Protein AF-A0A944XQY4-F1 (afdb_monomer_lite)

pLDDT: mean 83.25, std 19.81, range [34.06, 98.38]

Secondary structure (DSSP, 8-state):
----GGG----S-HHHHHHHHHHHHHHHHTS-HHHHHHHHHHHTS---HHHHHHHTT--HHHHHHHHHHHHHHHHH-

Radius of gyration: 13.88 Å; chains: 1; bounding box: 33×27×33 Å

Foldseek 3Di:
DDPPPVPPPDDDDPVVVVVLVVLLVVLLVPDDPLLNVLCCCCPVVVDDLVVVCVVVVHDSVVSVVSPVVSVVVSVVD

Structure (mmCIF, N/CA/C/O backbone):
data_AF-A0A944XQY4-F1
#
_entry.id   AF-A0A944XQY4-F1
#
loop_
_atom_site.group_PDB
_atom_site.id
_atom_site.type_symbol
_atom_site.label_atom_id
_atom_site.label_alt_id
_atom_site.label_comp_id
_atom_site.label_asym_id
_atom_site.label_entity_id
_atom_site.label_seq_id
_atom_site.pdbx_PDB_ins_code
_atom_site.Cartn_x
_atom_site.Cartn_y
_atom_site.Cartn_z
_atom_site.occupancy
_atom_site.B_iso_or_equiv
_atom_site.auth_seq_id
_atom_site.auth_comp_id
_atom_site.auth_asym_id
_atom_site.auth_atom_id
_atom_site.pdbx_PDB_model_num
ATOM 1 N N . MET A 1 1 ? -2.500 15.823 2.000 1.00 35.09 1 MET A N 1
ATOM 2 C CA . MET A 1 1 ? -1.080 16.161 1.766 1.00 35.09 1 MET A CA 1
ATOM 3 C C . MET A 1 1 ? -0.607 15.176 0.711 1.00 35.09 1 MET A C 1
ATOM 5 O O . MET A 1 1 ? -0.232 14.064 1.049 1.00 35.09 1 MET A O 1
ATOM 9 N N . A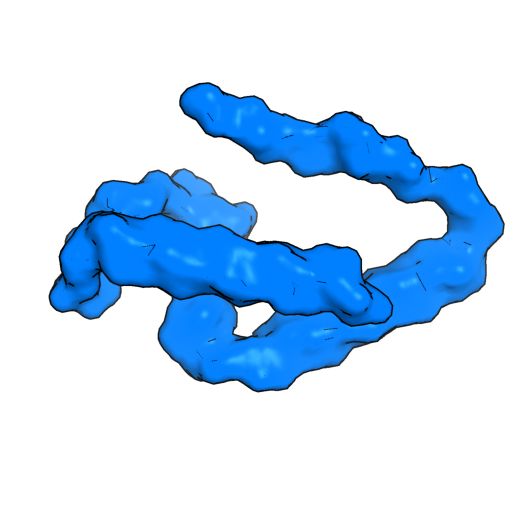SN A 1 2 ? -0.825 15.512 -0.561 1.00 34.06 2 ASN A N 1
ATOM 10 C CA . ASN A 1 2 ? -0.590 14.592 -1.672 1.00 34.06 2 ASN A CA 1
ATOM 11 C C . ASN A 1 2 ? 0.911 14.564 -1.932 1.00 34.06 2 ASN A C 1
ATOM 13 O O . ASN A 1 2 ? 1.462 15.550 -2.414 1.00 34.06 2 ASN A O 1
ATOM 17 N N . ALA A 1 3 ? 1.569 13.468 -1.561 1.00 36.53 3 ALA A N 1
ATOM 18 C CA . ALA A 1 3 ? 2.914 13.193 -2.032 1.00 36.53 3 ALA A CA 1
ATOM 19 C C . ALA A 1 3 ? 2.810 12.934 -3.540 1.00 36.53 3 ALA A C 1
ATOM 21 O O . ALA A 1 3 ? 2.417 11.857 -3.985 1.00 36.53 3 ALA A O 1
ATOM 22 N N . THR A 1 4 ? 3.041 13.981 -4.324 1.00 42.38 4 THR A N 1
ATOM 23 C CA . THR A 1 4 ? 3.015 13.927 -5.779 1.00 42.38 4 THR A CA 1
ATOM 24 C C . THR A 1 4 ? 4.232 13.127 -6.237 1.00 42.38 4 THR A C 1
ATOM 26 O O . THR A 1 4 ? 5.363 13.576 -6.098 1.00 42.38 4 THR A O 1
ATOM 29 N N . ILE A 1 5 ? 4.004 11.952 -6.828 1.00 47.97 5 ILE A N 1
ATOM 30 C CA . ILE A 1 5 ? 5.034 11.108 -7.471 1.00 47.97 5 ILE A CA 1
ATOM 31 C C . ILE A 1 5 ? 5.788 11.851 -8.602 1.00 47.97 5 ILE A C 1
ATOM 33 O O . ILE A 1 5 ? 6.840 11.407 -9.054 1.00 47.97 5 ILE A O 1
ATOM 37 N N . ALA A 1 6 ? 5.309 13.032 -9.008 1.00 43.88 6 ALA A N 1
ATOM 38 C CA . ALA A 1 6 ? 5.931 13.898 -10.009 1.00 43.88 6 ALA A CA 1
ATOM 39 C C . ALA A 1 6 ? 7.334 14.426 -9.638 1.00 43.88 6 ALA A C 1
ATOM 41 O O . ALA A 1 6 ? 8.027 14.914 -10.528 1.00 43.88 6 ALA A O 1
ATOM 42 N N . ASP A 1 7 ? 7.772 14.310 -8.379 1.00 44.75 7 ASP A N 1
ATOM 43 C CA . ASP A 1 7 ? 9.095 14.786 -7.946 1.00 44.75 7 ASP A CA 1
ATOM 44 C C . ASP A 1 7 ? 10.229 13.762 -8.156 1.00 44.75 7 ASP A C 1
ATOM 46 O O . ASP A 1 7 ? 11.407 14.095 -8.003 1.00 44.75 7 ASP A O 1
ATOM 50 N N . LEU A 1 8 ? 9.920 12.522 -8.554 1.00 46.66 8 LEU A N 1
ATOM 51 C CA . LEU A 1 8 ? 10.932 11.515 -8.883 1.00 46.66 8 LEU A CA 1
ATOM 52 C C . LEU A 1 8 ? 11.415 11.723 -10.327 1.00 46.66 8 LEU A C 1
ATOM 54 O O . LEU A 1 8 ? 10.993 11.040 -11.259 1.00 46.66 8 LEU A O 1
ATOM 58 N N . TYR A 1 9 ? 12.298 12.708 -10.513 1.00 47.16 9 TYR A N 1
ATOM 59 C CA . TYR A 1 9 ? 13.087 12.925 -11.731 1.00 47.16 9 TYR A CA 1
ATOM 60 C C . TYR A 1 9 ? 13.860 11.642 -12.106 1.00 47.16 9 TYR A C 1
ATOM 62 O O . TYR A 1 9 ? 14.995 11.440 -11.681 1.00 47.16 9 TYR A O 1
ATOM 70 N N . ILE A 1 10 ? 13.259 10.772 -12.922 1.00 50.03 10 ILE A N 1
ATOM 71 C CA . ILE A 1 10 ? 13.928 9.596 -13.494 1.00 50.03 10 ILE A CA 1
ATOM 72 C C . ILE A 1 10 ? 14.209 9.865 -14.970 1.00 50.03 10 ILE A C 1
ATOM 74 O O . ILE A 1 10 ? 13.353 9.662 -15.840 1.00 50.03 10 ILE A O 1
ATOM 78 N N . SER A 1 11 ? 15.434 10.318 -15.236 1.00 50.81 11 SER A N 1
ATOM 79 C CA . SER A 1 11 ? 16.048 10.258 -16.561 1.00 50.81 11 SER A CA 1
ATOM 80 C C . SER A 1 11 ? 17.547 9.980 -16.436 1.00 50.81 11 SER A C 1
ATOM 82 O O . SER A 1 11 ? 18.329 10.893 -16.170 1.00 50.81 11 SER A O 1
ATOM 84 N N . PRO A 1 12 ? 17.945 8.727 -16.667 1.00 51.88 12 PRO A N 1
ATOM 85 C CA . PRO A 1 12 ? 19.117 8.427 -17.483 1.00 51.88 12 PRO A CA 1
ATOM 86 C C . PRO A 1 12 ? 18.754 7.349 -18.528 1.00 51.88 12 PRO A C 1
ATOM 88 O O . PRO A 1 12 ? 17.703 6.730 -18.420 1.00 51.88 12 PRO A O 1
ATOM 91 N N . GLU A 1 13 ? 19.548 7.206 -19.589 1.00 55.50 13 GLU A N 1
ATOM 92 C CA . GLU A 1 13 ? 19.450 6.204 -20.673 1.00 55.50 13 GLU A CA 1
ATOM 93 C C . GLU A 1 13 ? 18.372 5.102 -20.539 1.00 55.50 13 GLU A C 1
ATOM 95 O O . GLU A 1 13 ? 18.409 4.275 -19.631 1.00 55.50 13 GLU A O 1
ATOM 100 N N . ASN A 1 14 ? 17.441 5.049 -21.501 1.00 55.81 14 ASN A N 1
ATOM 101 C CA . ASN A 1 14 ? 16.236 4.203 -21.501 1.00 55.81 14 ASN A CA 1
ATOM 102 C C . ASN A 1 14 ? 16.435 2.728 -21.079 1.00 55.81 14 ASN A C 1
ATOM 104 O O . ASN A 1 14 ? 15.491 2.147 -20.560 1.00 55.81 14 ASN A O 1
ATOM 108 N N . MET A 1 15 ? 17.628 2.145 -21.245 1.00 52.16 15 MET A N 1
ATOM 109 C CA . MET A 1 15 ? 17.938 0.767 -20.836 1.00 52.16 15 MET A CA 1
ATOM 110 C C . MET A 1 15 ? 17.979 0.563 -19.312 1.00 52.16 15 MET A C 1
ATOM 112 O O . MET A 1 15 ? 17.511 -0.462 -18.830 1.00 52.16 15 MET A O 1
ATOM 116 N N . GLU A 1 16 ? 18.507 1.514 -18.532 1.00 65.81 16 GLU A N 1
ATOM 117 C CA . GLU A 1 16 ? 18.517 1.389 -17.061 1.00 65.81 16 GLU A CA 1
ATOM 118 C C . GLU A 1 16 ? 17.114 1.569 -16.481 1.00 65.81 16 GLU A C 1
ATOM 120 O O . GLU A 1 16 ? 16.732 0.899 -15.523 1.00 65.81 16 GLU A O 1
ATOM 125 N N . LYS A 1 17 ? 16.321 2.446 -17.102 1.00 65.25 17 LYS A N 1
ATOM 126 C CA . LYS A 1 17 ? 14.930 2.680 -16.721 1.00 65.25 17 LYS A CA 1
ATOM 127 C C . LYS A 1 17 ? 14.037 1.481 -17.033 1.00 65.25 17 LYS A C 1
ATOM 129 O O . LYS A 1 17 ? 13.173 1.170 -16.225 1.00 65.25 17 LYS A O 1
ATOM 134 N N . GLU A 1 18 ? 14.232 0.836 -18.181 1.00 67.81 18 GLU A N 1
ATOM 135 C CA . GLU A 1 18 ? 13.494 -0.373 -18.569 1.00 67.81 18 GLU A CA 1
ATOM 136 C C . GLU A 1 18 ? 13.813 -1.525 -17.605 1.00 67.81 18 GLU A C 1
ATOM 138 O O . GLU A 1 18 ? 12.895 -2.073 -17.007 1.00 67.81 18 GLU A O 1
ATOM 143 N N . ASN A 1 19 ? 15.095 -1.743 -17.286 1.00 78.75 19 ASN A N 1
ATOM 144 C CA . ASN A 1 19 ? 15.501 -2.717 -16.266 1.00 78.75 19 ASN A CA 1
ATOM 145 C C . ASN A 1 19 ? 14.908 -2.418 -14.878 1.00 78.75 19 ASN A C 1
ATOM 147 O O . ASN A 1 19 ? 14.505 -3.328 -14.163 1.00 78.75 19 ASN A O 1
ATOM 151 N N . TRP A 1 20 ? 14.857 -1.147 -14.470 1.00 80.88 20 TRP A N 1
ATOM 152 C CA . TRP A 1 20 ? 14.269 -0.768 -13.183 1.00 80.88 20 TRP A CA 1
ATOM 153 C C . TRP A 1 20 ? 12.748 -0.966 -13.153 1.00 80.88 20 TRP A C 1
ATOM 155 O O . TRP A 1 20 ? 12.209 -1.410 -12.141 1.00 80.88 20 TRP A O 1
ATOM 165 N N . LEU A 1 21 ? 12.052 -0.672 -14.256 1.00 81.81 21 LEU A N 1
ATOM 166 C CA . LEU A 1 21 ? 10.619 -0.939 -14.381 1.00 81.81 21 LEU A CA 1
ATOM 167 C C . LEU A 1 21 ? 10.323 -2.439 -14.336 1.00 81.81 21 LEU A C 1
ATOM 169 O O . LEU A 1 21 ? 9.355 -2.824 -13.686 1.00 81.81 21 LEU A O 1
ATOM 173 N N . ASP A 1 22 ? 11.167 -3.264 -14.954 1.00 85.44 22 ASP A N 1
ATOM 174 C CA . ASP A 1 22 ? 11.054 -4.721 -14.893 1.00 85.44 22 ASP A CA 1
ATOM 175 C C . ASP A 1 22 ? 11.263 -5.231 -13.457 1.00 85.44 22 ASP A C 1
ATOM 177 O O . ASP A 1 22 ? 10.411 -5.946 -12.933 1.00 85.44 22 ASP A O 1
ATOM 181 N N . CYS A 1 23 ? 12.313 -4.775 -12.760 1.00 84.81 23 CYS A N 1
ATOM 182 C CA . CYS A 1 23 ? 12.536 -5.102 -11.344 1.00 84.81 23 CYS A CA 1
ATOM 183 C C . CYS A 1 23 ? 11.369 -4.663 -10.442 1.00 84.81 23 CYS A C 1
ATOM 185 O O . CYS A 1 23 ? 11.009 -5.358 -9.489 1.00 84.81 23 CYS A O 1
ATOM 187 N N . LEU A 1 24 ? 10.775 -3.499 -10.719 1.00 85.50 24 LEU A N 1
ATOM 188 C CA . LEU A 1 24 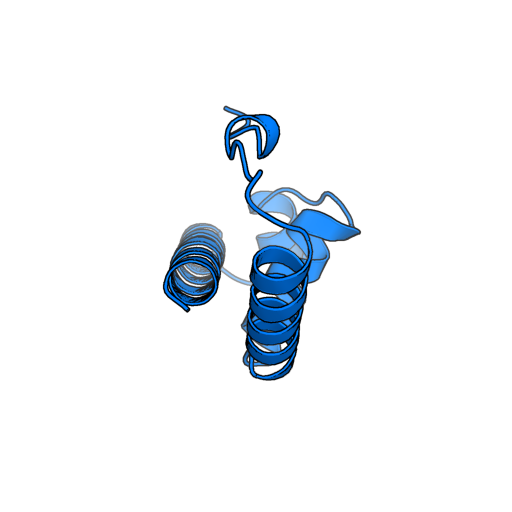? 9.623 -2.991 -9.977 1.00 85.50 24 LEU A CA 1
ATOM 189 C C . LEU A 1 24 ? 8.362 -3.819 -10.257 1.00 85.50 24 LEU A C 1
ATOM 191 O O . LEU A 1 24 ? 7.606 -4.103 -9.329 1.00 85.50 24 LEU A O 1
ATOM 195 N N . ALA A 1 25 ? 8.138 -4.206 -11.515 1.00 87.62 25 ALA A N 1
ATOM 196 C CA . ALA A 1 25 ? 7.026 -5.059 -11.915 1.00 87.62 25 ALA A CA 1
ATOM 197 C C . ALA A 1 25 ? 7.125 -6.439 -11.251 1.00 87.62 25 ALA A C 1
ATOM 199 O O . ALA A 1 25 ? 6.162 -6.874 -10.623 1.00 87.62 25 ALA A O 1
ATOM 200 N N . GLU A 1 26 ? 8.308 -7.061 -11.277 1.00 89.44 26 GLU A N 1
ATOM 201 C CA . GLU A 1 26 ? 8.589 -8.294 -10.531 1.00 89.44 26 GLU A CA 1
ATOM 202 C C . GLU A 1 26 ? 8.346 -8.103 -9.027 1.00 89.44 26 GLU A C 1
ATOM 204 O O . GLU A 1 26 ? 7.699 -8.926 -8.382 1.00 89.44 26 GLU A O 1
ATOM 209 N N . GLY A 1 27 ? 8.783 -6.970 -8.465 1.00 90.19 27 GLY A N 1
ATOM 210 C CA . GLY A 1 27 ? 8.531 -6.627 -7.067 1.00 90.19 27 GLY A CA 1
ATOM 211 C C . GLY A 1 27 ? 7.045 -6.555 -6.710 1.00 90.19 27 GLY A C 1
ATOM 212 O O . GLY A 1 27 ? 6.664 -7.011 -5.635 1.00 90.19 27 GLY A O 1
ATOM 213 N N . ILE A 1 28 ? 6.205 -6.018 -7.600 1.00 90.31 28 ILE A N 1
ATOM 214 C CA . ILE A 1 28 ? 4.745 -5.953 -7.423 1.00 90.31 28 ILE A CA 1
ATOM 215 C C . ILE A 1 28 ? 4.103 -7.345 -7.547 1.00 90.31 28 ILE A C 1
ATOM 217 O 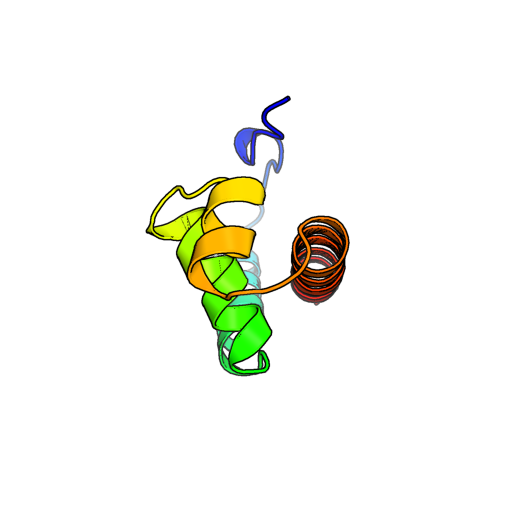O . ILE A 1 28 ? 3.164 -7.665 -6.807 1.00 90.31 28 ILE A O 1
ATOM 221 N N . ASP A 1 29 ? 4.599 -8.182 -8.457 1.00 90.81 29 ASP A N 1
ATOM 222 C CA . ASP A 1 29 ? 4.114 -9.551 -8.649 1.00 90.81 29 ASP A CA 1
ATOM 223 C C . ASP A 1 29 ? 4.445 -10.458 -7.450 1.00 90.81 29 ASP A C 1
ATOM 225 O O . ASP A 1 29 ? 3.625 -11.301 -7.063 1.00 90.81 29 ASP A O 1
ATOM 229 N N . ASP A 1 30 ? 5.574 -10.214 -6.787 1.00 93.62 30 ASP A N 1
ATOM 230 C CA . ASP A 1 30 ? 6.008 -10.932 -5.584 1.00 93.62 30 ASP A CA 1
ATOM 231 C C . ASP A 1 30 ? 5.264 -10.522 -4.304 1.00 93.62 30 ASP A C 1
ATOM 233 O O . ASP A 1 30 ? 5.363 -11.211 -3.282 1.00 93.62 30 ASP A O 1
ATOM 237 N N . LEU A 1 31 ? 4.509 -9.418 -4.329 1.00 94.38 31 LEU A N 1
ATOM 238 C CA . LEU A 1 31 ? 3.814 -8.939 -3.139 1.00 94.38 31 LEU A CA 1
ATOM 239 C C . LEU A 1 31 ? 2.814 -9.976 -2.603 1.00 94.38 31 LEU A C 1
ATOM 241 O O . LEU A 1 31 ? 2.056 -10.594 -3.372 1.00 94.38 31 LEU A O 1
ATOM 245 N N . PRO A 1 32 ? 2.703 -10.101 -1.267 1.00 96.06 32 PRO A N 1
ATOM 246 C CA . PRO A 1 32 ? 1.589 -10.794 -0.646 1.00 96.06 32 PRO A CA 1
ATOM 247 C C . PRO A 1 32 ? 0.252 -10.241 -1.145 1.00 96.06 32 PRO A C 1
ATOM 249 O O . PRO A 1 32 ? 0.099 -9.044 -1.394 1.00 96.06 32 PRO A O 1
ATOM 252 N N . THR A 1 33 ? -0.756 -11.110 -1.254 1.00 96.00 33 THR A N 1
ATOM 253 C CA . THR A 1 33 ? -2.076 -10.743 -1.794 1.00 96.00 33 THR A CA 1
ATOM 254 C C . THR A 1 33 ? -2.664 -9.506 -1.118 1.00 96.00 33 THR A C 1
ATOM 256 O O . THR A 1 33 ? -3.184 -8.636 -1.809 1.00 96.00 33 THR A O 1
ATOM 259 N N . THR A 1 34 ? -2.543 -9.396 0.206 1.00 95.62 34 THR A N 1
ATOM 260 C CA . THR A 1 34 ? -3.046 -8.245 0.967 1.00 95.62 34 THR A CA 1
ATOM 261 C C . THR A 1 34 ? -2.362 -6.942 0.557 1.00 95.62 34 THR A C 1
ATOM 263 O O . THR A 1 34 ? -3.037 -5.948 0.312 1.00 95.62 34 THR A O 1
ATOM 266 N N . GLU A 1 35 ? -1.037 -6.950 0.430 1.00 97.00 35 GLU A N 1
ATOM 267 C CA . GLU A 1 35 ? -0.247 -5.774 0.061 1.00 97.00 35 GLU A CA 1
ATOM 268 C C . GLU A 1 35 ? -0.580 -5.316 -1.357 1.00 97.00 35 GLU A C 1
ATOM 270 O O . GLU A 1 35 ? -0.929 -4.157 -1.573 1.00 97.00 35 GLU A O 1
ATOM 275 N N . ARG A 1 36 ? -0.596 -6.250 -2.317 1.00 96.12 36 ARG A N 1
ATOM 276 C CA . ARG A 1 36 ? -0.979 -5.966 -3.706 1.00 96.12 36 ARG A CA 1
ATOM 277 C C . ARG A 1 36 ? -2.392 -5.398 -3.813 1.00 96.12 36 ARG A C 1
ATOM 279 O O . ARG A 1 36 ? -2.615 -4.484 -4.606 1.00 96.12 36 ARG A O 1
ATOM 286 N N . VAL A 1 37 ? -3.344 -5.906 -3.028 1.00 97.44 37 VAL A N 1
ATOM 287 C CA . VAL A 1 37 ? -4.713 -5.368 -2.987 1.00 97.44 37 VAL A CA 1
ATOM 288 C C . VAL A 1 37 ? -4.720 -3.946 -2.427 1.00 97.44 37 VAL A C 1
ATOM 290 O O . VAL A 1 37 ? -5.325 -3.076 -3.044 1.00 97.44 37 VAL A O 1
ATOM 293 N N . ILE A 1 38 ? -4.010 -3.672 -1.328 1.00 97.56 38 ILE A N 1
ATOM 294 C CA . ILE A 1 38 ? -3.907 -2.317 -0.759 1.00 97.56 38 ILE A CA 1
ATOM 295 C C . ILE A 1 38 ? -3.313 -1.335 -1.781 1.00 97.56 38 ILE A C 1
ATOM 297 O O . ILE A 1 38 ? -3.880 -0.266 -2.000 1.00 97.56 38 ILE A O 1
ATOM 301 N N . ILE A 1 39 ? -2.219 -1.711 -2.451 1.00 95.88 39 ILE A N 1
ATOM 302 C CA . ILE A 1 39 ? -1.584 -0.899 -3.501 1.00 95.88 39 ILE A CA 1
ATOM 303 C C . ILE 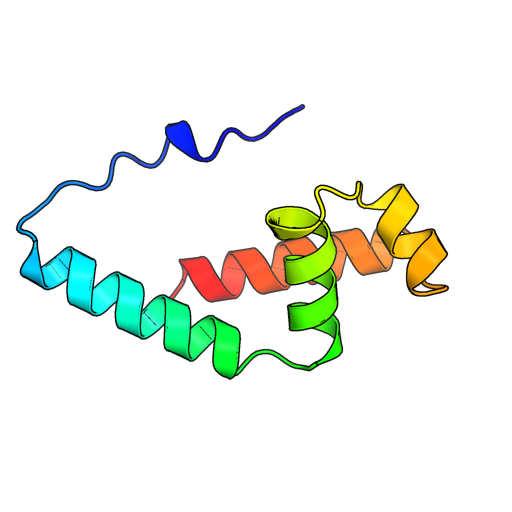A 1 39 ? -2.537 -0.686 -4.686 1.00 95.88 39 ILE A C 1
ATOM 305 O O . ILE A 1 39 ? -2.668 0.438 -5.164 1.00 95.88 39 ILE A O 1
ATOM 309 N N . SER A 1 40 ? -3.253 -1.724 -5.129 1.00 95.81 40 SER A N 1
ATOM 310 C CA . SER A 1 40 ? -4.220 -1.617 -6.234 1.00 95.81 40 SER A CA 1
ATOM 311 C C . SER A 1 40 ? -5.365 -0.668 -5.884 1.00 95.81 40 SER A C 1
ATOM 313 O O . SER A 1 40 ? -5.680 0.239 -6.649 1.00 95.81 40 SER A O 1
ATOM 315 N N . LEU A 1 41 ? -5.954 -0.816 -4.698 1.00 96.94 41 LEU A N 1
ATOM 316 C CA . LEU A 1 41 ? -7.043 0.046 -4.250 1.00 96.94 41 LEU A CA 1
ATOM 317 C C . LEU A 1 41 ? -6.595 1.512 -4.113 1.00 96.94 41 LEU A C 1
ATOM 319 O O . LEU A 1 41 ? -7.353 2.420 -4.444 1.00 96.94 41 LEU A O 1
ATOM 323 N N . PHE A 1 42 ? -5.358 1.752 -3.672 1.00 96.50 42 PHE A N 1
ATOM 324 C CA . PHE A 1 42 ? -4.833 3.107 -3.506 1.00 96.50 42 PHE A CA 1
ATOM 325 C C . PHE A 1 42 ? -4.450 3.769 -4.838 1.00 96.50 42 PHE A C 1
ATOM 327 O O . PHE A 1 42 ? -4.839 4.906 -5.104 1.00 96.50 42 PHE A O 1
ATOM 334 N N . TYR A 1 43 ? -3.683 3.076 -5.685 1.00 94.25 43 TYR A N 1
ATOM 335 C CA . TYR A 1 43 ? -3.102 3.664 -6.897 1.00 94.25 43 TYR A CA 1
ATOM 336 C C . TYR A 1 43 ? -3.958 3.492 -8.152 1.00 94.25 43 TYR A C 1
ATOM 338 O O . TYR A 1 43 ? -3.906 4.359 -9.022 1.00 94.25 43 TYR A O 1
ATOM 346 N N . TYR A 1 44 ? -4.714 2.396 -8.267 1.00 94.31 44 TYR A N 1
ATOM 347 C CA . TYR A 1 44 ? -5.541 2.108 -9.443 1.00 94.31 44 TYR A CA 1
ATOM 348 C C . TYR A 1 44 ? -6.996 2.548 -9.245 1.00 94.31 44 TYR A C 1
ATOM 350 O O . TYR A 1 44 ? -7.566 3.184 -10.125 1.00 94.31 44 TYR A O 1
ATOM 358 N N . GLU A 1 45 ? -7.573 2.270 -8.073 1.00 95.31 45 GLU A N 1
ATOM 359 C CA . GLU A 1 45 ? -8.960 2.650 -7.748 1.00 95.31 45 GLU A CA 1
ATOM 360 C C . GLU A 1 45 ? -9.069 4.023 -7.060 1.00 95.31 45 GLU A C 1
ATOM 362 O O . GLU A 1 45 ? -10.169 4.490 -6.768 1.00 95.31 45 GLU A O 1
ATOM 367 N N . ASN A 1 46 ? -7.937 4.693 -6.802 1.00 95.69 46 ASN A N 1
ATOM 368 C CA . ASN A 1 46 ? -7.870 6.018 -6.176 1.00 95.69 46 ASN A CA 1
ATOM 369 C C . ASN A 1 46 ? -8.571 6.122 -4.802 1.00 95.69 46 ASN A C 1
ATOM 371 O O . ASN A 1 46 ? -8.970 7.220 -4.401 1.00 95.69 46 ASN A O 1
ATOM 375 N N . LEU A 1 47 ? -8.697 5.014 -4.063 1.00 97.88 47 LEU A N 1
ATOM 376 C CA . LEU A 1 47 ? -9.267 5.018 -2.717 1.00 97.88 47 LEU A CA 1
ATOM 377 C C . LEU A 1 47 ? -8.290 5.596 -1.690 1.00 97.88 47 LEU A C 1
ATOM 379 O O . LEU A 1 47 ? -7.075 5.403 -1.742 1.00 97.88 47 LEU A O 1
ATOM 383 N N . THR A 1 48 ? -8.841 6.278 -0.693 1.00 97.81 48 THR A N 1
ATOM 384 C CA . THR A 1 48 ? -8.097 6.745 0.479 1.00 97.81 48 THR A CA 1
ATOM 385 C C . THR A 1 48 ? -7.812 5.598 1.454 1.00 97.81 48 THR A C 1
ATOM 387 O O . THR A 1 48 ? -8.541 4.612 1.497 1.00 97.81 48 THR A O 1
ATOM 390 N N . ILE A 1 49 ? -6.794 5.736 2.316 1.00 98.06 49 ILE A N 1
ATOM 391 C CA . ILE A 1 49 ? -6.478 4.726 3.350 1.00 98.06 49 ILE A CA 1
ATOM 392 C C . ILE A 1 49 ? -7.693 4.429 4.246 1.00 98.06 49 ILE A C 1
ATOM 394 O O . ILE A 1 49 ? -7.915 3.278 4.612 1.00 98.06 49 ILE A O 1
ATOM 398 N N . GLN A 1 50 ? -8.516 5.442 4.538 1.00 98.12 50 GLN A N 1
ATOM 399 C CA . GLN A 1 50 ? -9.756 5.280 5.294 1.00 98.12 50 GLN A CA 1
ATOM 400 C C . GLN A 1 50 ? -10.789 4.425 4.538 1.00 98.12 50 GLN A C 1
ATOM 402 O O . GLN A 1 50 ? -11.400 3.538 5.127 1.00 98.12 50 GLN A O 1
ATOM 407 N N . GLU A 1 51 ? -10.988 4.660 3.239 1.00 98.38 51 GLU A N 1
ATOM 408 C CA . GLU A 1 51 ? -11.903 3.857 2.414 1.00 98.38 51 GLU A CA 1
ATOM 409 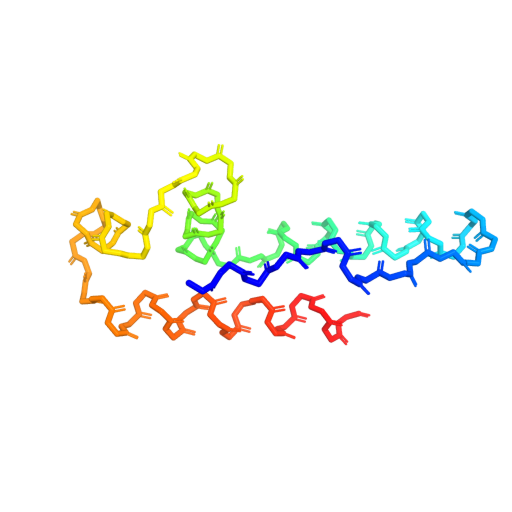C C . GLU A 1 51 ? -11.395 2.423 2.245 1.00 98.38 51 GLU A C 1
ATOM 411 O O . GLU A 1 51 ? -12.176 1.481 2.343 1.00 98.38 51 GLU A O 1
ATOM 416 N N . ILE A 1 52 ? -10.085 2.241 2.073 1.00 98.31 52 ILE A N 1
ATOM 417 C CA . ILE A 1 52 ? -9.455 0.918 1.978 1.00 98.31 52 ILE A CA 1
ATOM 418 C C . ILE A 1 52 ? -9.624 0.143 3.286 1.00 98.31 52 ILE A C 1
ATOM 420 O O . ILE A 1 52 ? -9.984 -1.031 3.259 1.00 98.31 52 ILE A O 1
ATOM 424 N N . ALA A 1 53 ? -9.420 0.795 4.431 1.00 98.31 53 ALA A N 1
ATOM 425 C CA . ALA A 1 53 ? -9.647 0.209 5.750 1.00 98.31 53 ALA A CA 1
ATOM 426 C C . ALA A 1 53 ? -11.087 -0.300 5.916 1.00 98.31 53 ALA A C 1
ATOM 428 O O . ALA A 1 53 ? -11.302 -1.399 6.426 1.00 98.31 53 ALA A O 1
ATOM 429 N N . LEU A 1 54 ? -12.070 0.455 5.414 1.00 98.19 54 LEU A N 1
ATOM 430 C CA . LEU A 1 54 ? -13.470 0.032 5.399 1.00 98.19 54 LEU A CA 1
ATOM 431 C C . LEU A 1 54 ? -13.712 -1.148 4.446 1.00 98.19 54 LEU A C 1
ATOM 433 O O . LEU A 1 54 ? -14.402 -2.088 4.825 1.00 98.19 54 LEU A O 1
ATOM 437 N N . VAL A 1 55 ? -13.141 -1.121 3.236 1.00 97.62 55 VAL A N 1
ATOM 438 C CA . VAL A 1 55 ? -13.287 -2.189 2.227 1.00 97.62 55 VAL A CA 1
ATOM 439 C C . VAL A 1 55 ? -12.670 -3.510 2.693 1.00 97.62 55 VAL A C 1
ATOM 441 O O . VAL A 1 55 ? -13.228 -4.571 2.425 1.00 97.62 55 VAL A O 1
ATOM 444 N N . LEU A 1 56 ? -11.527 -3.451 3.377 1.00 97.00 56 LEU A N 1
ATOM 445 C CA . LEU A 1 56 ? -10.798 -4.630 3.850 1.00 97.00 56 LEU A CA 1
ATOM 446 C C . LEU A 1 56 ? -11.206 -5.076 5.259 1.00 97.00 56 LEU A C 1
ATOM 448 O O . LEU A 1 56 ? -10.681 -6.076 5.741 1.00 97.00 56 LEU A O 1
ATOM 452 N N . GLU A 1 57 ? -12.111 -4.347 5.919 1.00 97.81 57 GLU A N 1
ATOM 453 C CA . GLU A 1 57 ? -12.481 -4.563 7.324 1.00 97.81 57 GLU A CA 1
ATOM 454 C C . GLU A 1 57 ? -11.253 -4.579 8.265 1.00 97.81 57 GLU A C 1
ATOM 456 O O . GLU A 1 57 ? -11.183 -5.336 9.234 1.00 97.81 57 GLU A O 1
ATOM 461 N N . MET A 1 58 ? -10.270 -3.715 7.982 1.00 97.31 58 MET A N 1
ATOM 462 C CA . MET A 1 58 ? -9.004 -3.595 8.717 1.00 97.31 58 MET A CA 1
ATOM 463 C C . MET A 1 58 ? -8.881 -2.230 9.412 1.00 97.31 58 MET A C 1
ATOM 465 O O . MET A 1 58 ? -9.401 -1.235 8.910 1.00 97.31 58 MET A O 1
ATOM 469 N N . PRO A 1 59 ? -8.156 -2.116 10.542 1.00 98.12 59 PRO A N 1
ATOM 470 C CA . PRO A 1 59 ? -7.868 -0.822 11.154 1.00 98.12 59 PRO A CA 1
ATOM 471 C C . PRO A 1 59 ? -7.047 0.091 10.233 1.00 98.12 59 PRO A C 1
ATOM 473 O O . PRO A 1 59 ? -6.015 -0.308 9.695 1.00 98.12 59 PRO A O 1
ATOM 476 N N . GLU A 1 60 ? -7.437 1.363 10.129 1.00 97.94 60 GLU A N 1
ATOM 477 C CA . GLU A 1 60 ? -6.733 2.366 9.314 1.00 97.94 60 GLU A CA 1
ATOM 478 C C . GLU A 1 60 ? -5.215 2.464 9.597 1.00 97.94 60 GLU A C 1
ATOM 480 O O . GLU A 1 60 ? -4.439 2.493 8.638 1.00 97.94 60 GLU A O 1
ATOM 485 N N . PRO A 1 61 ? -4.733 2.441 10.863 1.00 98.12 61 PRO A N 1
ATOM 486 C CA . PRO A 1 61 ? -3.294 2.477 11.135 1.00 98.12 61 PRO A CA 1
ATOM 487 C C . PRO A 1 61 ? -2.539 1.260 10.588 1.00 98.12 61 PRO A C 1
ATOM 489 O O . PRO A 1 61 ? -1.363 1.373 10.249 1.00 98.12 61 PRO A O 1
ATOM 492 N N . GLU A 1 62 ? -3.202 0.106 10.501 1.00 97.81 62 GLU A N 1
ATOM 493 C CA . GLU A 1 62 ? -2.620 -1.127 9.973 1.00 97.81 62 GLU A CA 1
ATOM 494 C C . GLU A 1 62 ? -2.497 -1.059 8.450 1.00 97.81 62 GLU A C 1
ATOM 496 O O . GLU A 1 62 ? -1.418 -1.307 7.919 1.00 97.81 62 GLU A O 1
ATOM 501 N N . VAL A 1 63 ? -3.549 -0.609 7.758 1.00 97.94 63 VAL A N 1
ATOM 502 C CA . VAL A 1 63 ? -3.513 -0.372 6.305 1.00 97.94 63 VAL A CA 1
ATOM 503 C C . VAL A 1 63 ? -2.454 0.670 5.944 1.00 97.94 63 VAL A C 1
ATOM 505 O O . VAL A 1 63 ? -1.679 0.463 5.014 1.00 97.94 63 VAL A O 1
ATOM 508 N N . SER A 1 64 ? -2.373 1.765 6.708 1.00 97.31 64 SER A N 1
ATOM 509 C CA . SER A 1 64 ? -1.355 2.807 6.526 1.00 97.31 64 SER A CA 1
ATOM 510 C C . SER A 1 64 ? 0.064 2.253 6.672 1.00 97.31 64 SER A C 1
ATOM 512 O O . SER A 1 64 ? 0.936 2.533 5.845 1.00 97.31 64 SER A O 1
ATOM 514 N N . LYS A 1 65 ? 0.290 1.425 7.700 1.00 97.19 65 LYS A N 1
ATOM 515 C CA . LYS A 1 65 ? 1.579 0.779 7.941 1.00 97.19 65 LYS A CA 1
ATOM 516 C C . LYS A 1 65 ? 1.953 -0.165 6.799 1.00 97.19 65 LYS A C 1
ATOM 518 O O . LYS A 1 65 ? 3.052 -0.027 6.273 1.00 97.19 65 LYS A O 1
ATOM 523 N N . ILE A 1 66 ? 1.048 -1.063 6.404 1.00 97.44 66 ILE A N 1
ATOM 524 C CA . ILE A 1 66 ? 1.282 -2.011 5.307 1.00 97.44 66 ILE A CA 1
ATOM 525 C C . ILE 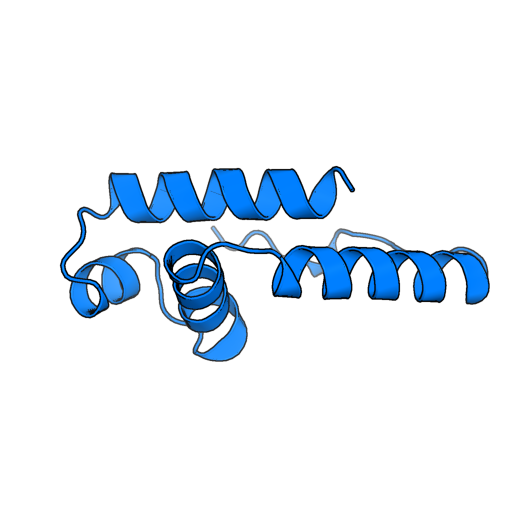A 1 66 ? 1.601 -1.249 4.020 1.00 97.44 66 ILE A C 1
ATOM 527 O O . ILE A 1 66 ? 2.641 -1.480 3.419 1.00 97.44 66 ILE A O 1
ATOM 531 N N . HIS A 1 67 ? 0.773 -0.267 3.651 1.00 97.12 67 HIS A N 1
ATOM 532 C CA . HIS A 1 67 ? 1.021 0.570 2.479 1.00 97.12 67 HIS A CA 1
ATOM 533 C C . HIS A 1 67 ? 2.415 1.220 2.521 1.00 97.12 67 HIS A C 1
ATOM 535 O O . HIS A 1 67 ? 3.144 1.198 1.531 1.00 97.12 67 HIS A O 1
ATOM 541 N N . HIS A 1 68 ? 2.808 1.798 3.661 1.00 96.12 68 HIS A N 1
ATOM 542 C CA . HIS A 1 68 ? 4.120 2.424 3.813 1.00 96.12 68 HIS A CA 1
ATOM 543 C C . HIS A 1 68 ? 5.279 1.423 3.687 1.00 96.12 68 HIS A C 1
ATOM 545 O O . HIS A 1 68 ? 6.243 1.706 2.976 1.00 96.12 68 HIS A O 1
ATOM 551 N N . GLU A 1 69 ? 5.196 0.275 4.364 1.00 95.12 69 GLU A N 1
ATOM 552 C CA . GLU A 1 69 ? 6.231 -0.767 4.340 1.00 95.12 69 GLU A CA 1
ATOM 553 C C . GLU A 1 69 ? 6.389 -1.366 2.935 1.00 95.12 69 GLU A C 1
ATOM 555 O O . GLU A 1 69 ? 7.512 -1.419 2.433 1.00 95.12 69 GLU A O 1
ATOM 560 N N . THR A 1 70 ? 5.280 -1.692 2.262 1.00 95.38 70 THR A N 1
ATOM 561 C CA . THR A 1 70 ? 5.263 -2.207 0.886 1.00 95.38 70 THR A CA 1
ATOM 562 C C . THR A 1 70 ? 5.880 -1.214 -0.101 1.00 95.38 70 THR A C 1
ATOM 564 O O . THR A 1 70 ? 6.777 -1.571 -0.860 1.00 95.38 70 THR A O 1
ATOM 567 N N . VAL A 1 71 ? 5.461 0.059 -0.084 1.00 93.25 71 VAL A N 1
ATOM 568 C CA . VAL A 1 71 ? 6.023 1.080 -0.991 1.00 93.25 71 VAL A CA 1
ATOM 569 C C . VAL A 1 71 ? 7.518 1.275 -0.739 1.00 93.25 71 VAL A C 1
ATOM 571 O O . VAL A 1 71 ? 8.298 1.415 -1.681 1.00 93.25 71 VAL A O 1
ATOM 574 N N . LEU A 1 72 ? 7.940 1.260 0.526 1.00 90.94 72 LEU A N 1
ATOM 575 C CA . LEU A 1 72 ? 9.350 1.382 0.876 1.00 90.94 72 LEU A CA 1
ATOM 576 C C . LEU A 1 72 ? 10.172 0.180 0.396 1.00 90.94 72 LEU A C 1
ATOM 578 O O . LEU A 1 72 ? 11.320 0.367 -0.002 1.00 90.94 72 LEU A O 1
ATOM 582 N N . GLU A 1 73 ? 9.622 -1.033 0.448 1.00 90.06 73 GLU A N 1
ATOM 583 C CA . GLU A 1 73 ? 10.276 -2.227 -0.090 1.00 90.06 73 GLU A CA 1
ATOM 584 C C . GLU A 1 73 ? 10.434 -2.135 -1.609 1.00 90.06 73 GLU A C 1
ATOM 586 O O . GLU A 1 73 ? 11.539 -2.331 -2.108 1.00 90.06 73 GLU A O 1
ATOM 591 N N . LEU A 1 74 ? 9.372 -1.762 -2.326 1.00 89.44 74 LEU A N 1
ATOM 592 C CA . LEU A 1 74 ? 9.391 -1.632 -3.785 1.00 89.44 74 LEU A CA 1
ATOM 593 C C . LEU A 1 74 ? 10.418 -0.600 -4.275 1.00 89.44 74 LEU A C 1
ATOM 595 O O . LEU A 1 74 ? 11.089 -0.834 -5.271 1.00 89.44 74 LEU A O 1
ATOM 599 N N . ILE A 1 75 ? 10.574 0.525 -3.567 1.00 85.75 75 ILE A N 1
ATOM 600 C CA . ILE A 1 75 ? 11.529 1.589 -3.933 1.00 85.75 75 ILE A CA 1
ATOM 601 C C . ILE A 1 75 ? 12.986 1.198 -3.633 1.00 85.75 75 ILE A C 1
ATOM 603 O O . ILE A 1 75 ? 13.909 1.755 -4.222 1.00 85.75 75 ILE A O 1
ATOM 607 N N . LYS A 1 76 ? 13.215 0.289 -2.678 1.00 80.38 76 LYS A N 1
ATOM 608 C CA . LYS A 1 76 ? 14.565 -0.153 -2.291 1.00 80.38 76 LYS A CA 1
ATOM 609 C C . LYS A 1 76 ? 15.157 -1.211 -3.222 1.00 80.38 76 LYS A C 1
ATOM 611 O O . LYS A 1 76 ? 16.344 -1.505 -3.068 1.00 80.38 76 LYS A O 1
ATOM 616 N N . ARG A 1 77 ? 14.342 -1.810 -4.087 1.00 72.56 77 ARG A N 1
ATOM 617 C CA . ARG A 1 77 ? 14.784 -2.753 -5.118 1.00 72.56 77 ARG A CA 1
ATOM 618 C C . ARG A 1 77 ? 15.430 -1.994 -6.274 1.00 72.56 77 ARG A C 1
ATOM 620 O O . ARG A 1 77 ? 16.477 -2.486 -6.744 1.00 72.56 77 ARG A O 1
#

Sequence (77 aa):
MNATIADLYISPENMEKENWLDCLAEGIDDLPTTERVIISLFYYENLTIQEIALVLEMPEPEVSKIHHETVLELIKR